Protein AF-A0A972WI49-F1 (afdb_monomer)

Radius of gyration: 17.25 Å; Cα contacts (8 Å, |Δi|>4): 19; chains: 1; bounding box: 39×34×53 Å

Foldseek 3Di:
DVVVVVVVVVVVVVLVVVLCVPVVPPDFPCPDPCRNVVVVVVSVVVVVVVVVVVVDDPDDPDDDD

pLDDT: mean 89.27, std 5.87, range [74.94, 98.0]

Mean predicted aligned error: 6.61 Å

Sequence (65 aa):
AYVVSRRERKKVEMLFAHLKRILKLDRLRLRGPTGAHDEFLLAATAQNLRKMAKVIPMAQPVPAS

Secondary structure (DSSP, 8-state):
-HHHHHHHHHHHHHHHHHHHHHH--SS----STTHHHHHHHHHHHHHHHHHHHHHSPPPPPPPP-

Solvent-accessible surface area (backbone atoms only — not comparable to full-atom values): 4030 Å² total; per-residue (Å²): 112,69,71,59,55,53,55,53,48,50,52,53,52,51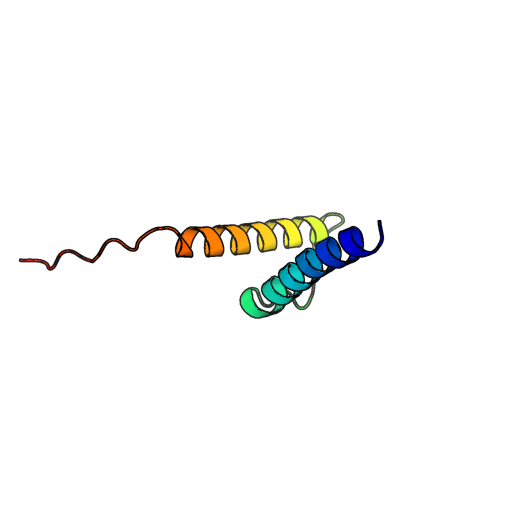,52,51,54,46,42,32,73,73,69,63,59,80,68,81,70,65,70,59,100,56,15,58,60,56,51,51,52,51,51,51,48,55,53,50,53,56,54,50,60,71,71,52,78,80,78,75,82,76,79,85,130

Structure (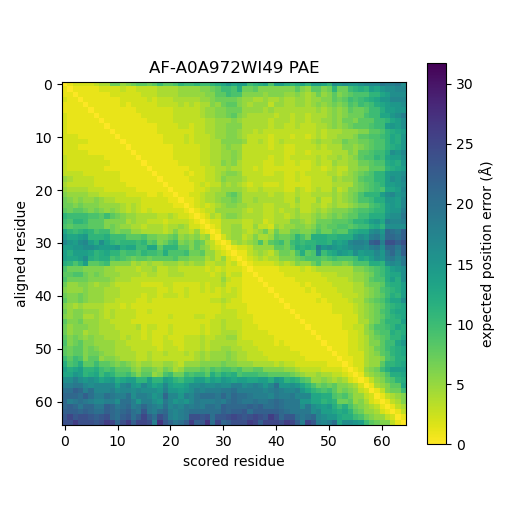mmCIF, N/CA/C/O backbone):
data_AF-A0A972WI49-F1
#
_entry.id   AF-A0A972WI49-F1
#
loop_
_atom_site.group_PDB
_atom_site.id
_atom_site.type_symbol
_atom_site.label_atom_id
_atom_site.label_alt_id
_atom_site.label_comp_id
_atom_site.label_asym_id
_atom_site.label_entity_id
_atom_site.label_seq_id
_atom_site.pdbx_PDB_ins_code
_atom_site.Cartn_x
_atom_site.Cartn_y
_atom_site.Cartn_z
_atom_site.occupancy
_atom_site.B_iso_or_equiv
_atom_site.auth_seq_id
_atom_site.auth_comp_id
_atom_site.auth_asym_id
_atom_site.auth_atom_id
_atom_site.pdbx_PDB_model_num
ATOM 1 N N . ALA A 1 1 ? 2.635 -21.261 -16.556 1.00 91.50 1 ALA A N 1
ATOM 2 C CA . ALA A 1 1 ? 3.196 -19.917 -16.281 1.00 91.50 1 ALA A CA 1
ATOM 3 C C . ALA A 1 1 ? 2.169 -18.782 -16.433 1.00 91.50 1 ALA A C 1
ATOM 5 O O . ALA A 1 1 ? 1.900 -18.093 -15.457 1.00 91.50 1 ALA A O 1
ATOM 6 N N . TYR A 1 2 ? 1.540 -18.603 -17.605 1.00 96.19 2 TYR A N 1
ATOM 7 C CA . TYR A 1 2 ? 0.629 -17.472 -17.873 1.00 96.19 2 TYR A CA 1
ATOM 8 C C . TYR A 1 2 ? -0.531 -17.314 -16.871 1.00 96.19 2 TYR A C 1
ATOM 10 O O . TYR A 1 2 ? -0.751 -16.225 -16.346 1.00 96.19 2 TYR A O 1
ATOM 18 N N . VAL A 1 3 ? -1.251 -18.400 -16.566 1.00 97.88 3 VAL A N 1
ATOM 19 C CA . VAL A 1 3 ? -2.410 -18.363 -15.652 1.00 97.88 3 VAL A CA 1
ATOM 20 C C . VAL A 1 3 ? -2.016 -17.898 -14.246 1.00 97.88 3 VAL A C 1
ATOM 22 O O . VAL A 1 3 ? -2.741 -17.116 -13.632 1.00 97.88 3 VAL A O 1
ATOM 25 N N . VAL A 1 4 ? -0.854 -18.336 -13.752 1.00 97.56 4 VAL A N 1
ATOM 26 C CA . VAL A 1 4 ? -0.315 -17.925 -12.446 1.00 97.56 4 VAL A CA 1
ATOM 27 C C . VAL A 1 4 ? 0.008 -16.431 -12.462 1.00 97.56 4 VAL A C 1
ATOM 29 O O . VAL A 1 4 ? -0.560 -15.685 -11.665 1.00 97.56 4 VAL A O 1
ATOM 32 N N . SER A 1 5 ? 0.773 -15.974 -13.459 1.00 97.56 5 SER A N 1
ATOM 33 C CA . SER A 1 5 ? 1.112 -14.553 -13.627 1.00 97.56 5 SER A CA 1
ATOM 34 C C . SER A 1 5 ? -0.132 -13.658 -13.730 1.00 97.56 5 SER A C 1
ATOM 36 O O . SER A 1 5 ? -0.186 -12.581 -13.137 1.00 97.56 5 SER A O 1
ATOM 38 N N . ARG A 1 6 ? -1.185 -14.104 -14.432 1.00 98.00 6 ARG A N 1
ATOM 39 C CA . ARG A 1 6 ? -2.464 -13.377 -14.515 1.00 98.00 6 ARG A CA 1
ATOM 40 C C . ARG A 1 6 ? -3.140 -13.235 -13.154 1.00 98.00 6 ARG A C 1
ATOM 42 O O . ARG A 1 6 ? -3.648 -12.159 -12.843 1.00 98.00 6 ARG A O 1
ATOM 49 N N . ARG A 1 7 ? -3.162 -14.300 -12.348 1.00 97.88 7 ARG A N 1
ATOM 50 C CA . ARG A 1 7 ? -3.752 -14.271 -10.999 1.00 97.88 7 ARG A CA 1
ATOM 51 C C . ARG A 1 7 ? -2.969 -13.349 -10.069 1.00 97.88 7 ARG A C 1
ATOM 53 O O . ARG A 1 7 ? -3.582 -12.586 -9.329 1.00 97.88 7 ARG A O 1
ATOM 60 N N . GLU A 1 8 ? -1.643 -13.393 -10.118 1.00 97.44 8 GLU A N 1
ATOM 61 C CA . GLU A 1 8 ? -0.771 -12.531 -9.311 1.00 97.44 8 GLU A CA 1
ATOM 62 C C . GLU A 1 8 ? -0.939 -11.058 -9.673 1.00 97.44 8 GLU A C 1
ATOM 64 O O . GLU A 1 8 ? -1.159 -10.228 -8.792 1.00 97.44 8 GLU A O 1
ATOM 69 N N . ARG A 1 9 ? -0.965 -10.738 -10.969 1.00 97.75 9 ARG A N 1
ATOM 70 C CA . ARG A 1 9 ? -1.194 -9.368 -11.436 1.00 97.75 9 ARG A CA 1
ATOM 71 C C . ARG A 1 9 ? -2.541 -8.825 -10.983 1.00 97.75 9 ARG A C 1
ATOM 73 O O . ARG A 1 9 ? -2.594 -7.720 -10.460 1.00 97.75 9 ARG A O 1
ATOM 80 N N . LYS A 1 10 ? -3.602 -9.634 -11.071 1.00 97.88 10 LYS A N 1
ATOM 81 C CA . LYS A 1 10 ? -4.930 -9.246 -10.578 1.00 97.88 10 LYS A CA 1
ATOM 82 C C . LYS A 1 10 ? -4.909 -8.893 -9.087 1.00 97.88 10 LYS A C 1
ATOM 84 O O . LYS A 1 10 ? -5.596 -7.963 -8.675 1.00 97.88 10 LYS A O 1
ATOM 89 N N . LYS A 1 11 ? -4.120 -9.597 -8.264 1.00 95.12 11 LYS A N 1
ATOM 90 C CA . LYS A 1 11 ? -3.965 -9.251 -6.838 1.00 95.12 11 LYS A CA 1
ATOM 91 C C . LYS A 1 11 ? -3.330 -7.868 -6.676 1.00 95.12 11 LYS A C 1
ATOM 93 O O . LYS A 1 11 ? -3.841 -7.065 -5.901 1.00 95.12 11 LYS A O 1
ATOM 98 N N . VAL A 1 12 ? -2.265 -7.581 -7.425 1.00 93.00 12 VAL A N 1
ATOM 99 C CA . VAL A 1 12 ? -1.581 -6.278 -7.396 1.00 93.00 12 VAL A CA 1
ATOM 100 C C . VAL A 1 12 ? -2.502 -5.158 -7.892 1.00 93.00 12 VAL A C 1
ATOM 102 O O . VAL A 1 12 ? -2.665 -4.155 -7.203 1.00 93.00 12 VAL A O 1
ATOM 105 N N . GLU A 1 13 ? -3.176 -5.350 -9.027 1.00 96.19 13 GLU A N 1
ATOM 106 C CA . GLU A 1 13 ? -4.137 -4.393 -9.597 1.00 96.19 13 GLU A CA 1
ATOM 107 C C . GLU A 1 13 ? -5.241 -4.034 -8.591 1.00 96.19 13 GLU A C 1
ATOM 109 O O . GLU A 1 13 ? -5.546 -2.858 -8.381 1.00 96.19 13 GLU A O 1
ATOM 114 N N . MET A 1 14 ? -5.794 -5.037 -7.902 1.00 95.69 14 MET A N 1
ATOM 115 C CA . MET A 1 14 ? -6.817 -4.824 -6.878 1.00 95.69 14 MET A CA 1
ATOM 116 C C . MET A 1 14 ? -6.285 -4.081 -5.648 1.00 95.69 14 MET A C 1
ATOM 118 O O . MET A 1 14 ? -7.006 -3.257 -5.081 1.00 95.69 14 MET A O 1
ATOM 122 N N . LEU A 1 15 ? -5.041 -4.337 -5.228 1.00 90.25 15 LEU A N 1
ATOM 123 C CA . LEU A 1 15 ? -4.415 -3.582 -4.140 1.00 90.25 15 LEU A CA 1
ATOM 124 C C . LEU A 1 15 ? -4.279 -2.106 -4.522 1.00 90.25 15 LEU A C 1
ATOM 126 O O . LEU A 1 15 ? -4.723 -1.254 -3.754 1.00 90.25 15 LEU A O 1
ATOM 130 N N . PHE A 1 16 ? -3.782 -1.806 -5.723 1.00 90.81 16 PHE A N 1
ATOM 131 C CA . PHE A 1 16 ? -3.667 -0.434 -6.229 1.00 90.81 16 PHE A CA 1
ATOM 132 C C . PHE A 1 16 ? -5.022 0.272 -6.348 1.00 90.81 16 PHE A C 1
ATOM 134 O O . PHE A 1 16 ? -5.154 1.419 -5.923 1.00 90.81 16 PHE A O 1
ATOM 141 N N . ALA A 1 17 ? -6.049 -0.407 -6.864 1.00 93.69 17 ALA A N 1
ATOM 142 C CA . ALA A 1 17 ? -7.402 0.146 -6.934 1.00 93.69 17 ALA A CA 1
ATOM 143 C C . ALA A 1 17 ? -7.946 0.506 -5.539 1.00 93.69 17 ALA A C 1
ATOM 145 O O . ALA A 1 17 ? -8.583 1.544 -5.349 1.00 93.69 17 ALA A O 1
ATOM 146 N N . HIS A 1 18 ? -7.659 -0.332 -4.542 1.00 91.62 18 HIS A N 1
ATOM 147 C CA . HIS A 1 18 ? -8.075 -0.112 -3.163 1.00 91.62 18 HIS A CA 1
ATOM 148 C C . HIS A 1 18 ? -7.312 1.049 -2.503 1.00 91.62 18 HIS A C 1
ATOM 150 O O . HIS A 1 18 ? -7.942 1.853 -1.813 1.00 91.62 18 HIS A O 1
ATOM 156 N N . LEU A 1 19 ? -6.000 1.177 -2.742 1.00 90.69 19 LEU A N 1
ATOM 157 C CA . LEU A 1 19 ? -5.209 2.321 -2.270 1.00 90.69 19 LEU A CA 1
ATOM 158 C C . LEU A 1 19 ? -5.771 3.641 -2.815 1.00 90.69 19 LEU A C 1
ATOM 160 O O . LEU A 1 19 ? -6.048 4.546 -2.030 1.00 90.69 19 LEU A O 1
ATOM 164 N N . LYS A 1 20 ? -6.044 3.722 -4.123 1.00 92.06 20 LYS A N 1
ATOM 165 C CA . LYS A 1 20 ? -6.656 4.909 -4.748 1.00 92.06 20 LYS A CA 1
ATOM 166 C C . LYS A 1 20 ? -8.014 5.243 -4.134 1.00 92.06 20 LYS A C 1
ATOM 168 O O . LYS A 1 20 ? -8.229 6.353 -3.668 1.00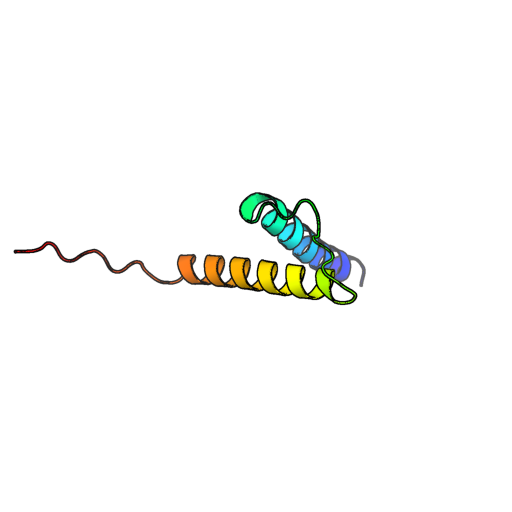 92.06 20 LYS A O 1
ATOM 173 N N . ARG A 1 21 ? -8.919 4.262 -4.043 1.00 92.88 21 ARG A N 1
ATOM 174 C CA . ARG A 1 21 ? -10.291 4.500 -3.564 1.00 92.88 21 ARG A CA 1
ATOM 175 C C . ARG A 1 21 ? -10.367 4.943 -2.102 1.00 92.88 21 ARG A C 1
ATOM 177 O O . ARG A 1 21 ? -11.251 5.721 -1.764 1.00 92.88 21 ARG A O 1
ATOM 184 N N . ILE A 1 22 ? -9.515 4.402 -1.228 1.00 89.12 22 ILE A N 1
ATOM 185 C CA . ILE A 1 22 ? -9.642 4.621 0.224 1.00 89.12 22 ILE A CA 1
ATOM 186 C C . ILE A 1 22 ? -8.672 5.658 0.748 1.00 89.12 22 ILE A C 1
ATOM 188 O O . ILE A 1 22 ? -9.060 6.477 1.574 1.00 89.12 22 ILE A O 1
ATOM 192 N N . LEU A 1 23 ? -7.430 5.626 0.276 1.00 87.25 23 LEU A N 1
ATOM 193 C CA . LEU A 1 23 ? -6.398 6.552 0.727 1.00 87.25 23 LEU A CA 1
ATOM 194 C C . LEU A 1 23 ? -6.276 7.768 -0.195 1.00 87.25 23 LEU A C 1
ATOM 196 O O . LEU A 1 23 ? -5.453 8.633 0.077 1.00 87.25 23 LEU A O 1
ATOM 200 N N . LYS A 1 24 ? -7.089 7.844 -1.264 1.00 88.56 24 LYS A N 1
ATOM 201 C CA . LYS A 1 24 ? -7.051 8.919 -2.272 1.00 88.56 24 LYS A CA 1
ATOM 202 C C . LYS A 1 24 ? -5.641 9.112 -2.838 1.00 88.56 24 LYS A C 1
ATOM 204 O O . LYS A 1 24 ? -5.185 10.230 -3.066 1.00 88.56 24 LYS A O 1
ATOM 209 N N . LEU A 1 25 ? -4.937 7.990 -3.026 1.00 88.62 25 LEU A N 1
ATOM 210 C CA . LEU A 1 25 ? -3.567 7.945 -3.535 1.00 88.62 25 LEU A CA 1
ATOM 211 C C . LEU A 1 25 ? -3.546 8.146 -5.061 1.00 88.62 25 LEU A C 1
ATOM 213 O O . LEU A 1 25 ? -3.146 7.261 -5.818 1.00 88.62 25 LEU A O 1
ATOM 217 N N . ASP A 1 26 ? -4.042 9.297 -5.513 1.00 85.19 26 ASP A N 1
ATOM 218 C CA . ASP A 1 26 ? -4.190 9.627 -6.935 1.00 85.19 26 ASP A CA 1
ATOM 219 C C . ASP A 1 26 ? -2.911 10.227 -7.532 1.00 85.19 26 ASP A C 1
ATOM 221 O O . ASP A 1 26 ? -2.661 10.107 -8.732 1.00 85.19 26 ASP A O 1
ATOM 225 N N . ARG A 1 27 ? -2.071 10.846 -6.695 1.00 86.56 27 ARG A N 1
ATOM 226 C CA . ARG A 1 27 ? -0.788 11.432 -7.086 1.00 86.56 27 ARG A CA 1
ATOM 227 C C . ARG A 1 27 ? 0.239 11.200 -5.993 1.00 86.56 27 ARG A C 1
ATOM 229 O O . ARG A 1 27 ? -0.046 11.488 -4.837 1.00 86.56 27 ARG A O 1
ATOM 236 N N . LEU A 1 28 ? 1.429 10.760 -6.393 1.00 85.44 28 LEU A N 1
ATOM 237 C CA . LEU A 1 28 ? 2.544 10.634 -5.468 1.00 85.44 28 LEU A CA 1
ATOM 238 C C . LEU A 1 28 ? 3.164 12.005 -5.174 1.00 85.44 28 LEU A C 1
ATOM 240 O O . LEU A 1 28 ? 3.487 12.776 -6.085 1.00 85.44 28 LEU A O 1
ATOM 244 N N . ARG A 1 29 ? 3.348 12.308 -3.896 1.00 81.62 29 ARG A N 1
ATOM 245 C CA . ARG A 1 29 ? 4.103 13.442 -3.373 1.00 81.62 29 ARG A CA 1
ATOM 246 C C . ARG A 1 29 ? 5.571 13.043 -3.284 1.00 81.62 29 ARG A C 1
ATOM 248 O O . ARG A 1 29 ? 6.066 12.635 -2.238 1.00 81.62 29 ARG A O 1
ATOM 255 N N . LEU A 1 30 ? 6.284 13.223 -4.390 1.00 84.25 30 LEU A N 1
ATOM 256 C CA . LEU A 1 30 ? 7.715 12.933 -4.493 1.00 84.25 30 LEU A CA 1
ATOM 257 C C . LEU A 1 30 ? 8.544 13.946 -3.680 1.00 84.25 30 LEU A C 1
ATOM 259 O O . LEU A 1 30 ? 9.077 14.918 -4.212 1.00 84.25 30 LEU A O 1
ATOM 263 N N . ARG A 1 31 ? 8.615 13.753 -2.359 1.00 83.44 31 ARG A N 1
ATOM 264 C CA . ARG A 1 31 ? 9.461 14.533 -1.446 1.00 83.44 31 ARG A CA 1
ATOM 265 C C . ARG A 1 31 ? 10.877 13.950 -1.433 1.00 83.44 31 ARG A C 1
ATOM 267 O O . ARG A 1 31 ? 11.242 13.226 -0.518 1.00 83.44 31 ARG A O 1
ATOM 274 N N . GLY A 1 32 ? 11.659 14.256 -2.468 1.00 83.19 32 GLY A N 1
ATOM 275 C CA . GLY A 1 32 ? 13.038 13.775 -2.612 1.00 83.19 32 GLY A CA 1
ATOM 276 C C . GLY A 1 32 ? 13.157 12.398 -3.288 1.00 83.19 32 GLY A C 1
ATOM 277 O O . GLY A 1 32 ? 12.149 11.840 -3.729 1.00 83.19 32 GLY A O 1
ATOM 278 N N . PRO A 1 33 ? 14.383 11.846 -3.399 1.00 84.38 33 PRO A N 1
ATOM 279 C CA . PRO A 1 33 ? 14.678 10.656 -4.208 1.00 84.38 33 PRO A CA 1
ATOM 280 C C . PRO A 1 33 ? 13.952 9.383 -3.745 1.00 84.38 33 PRO A C 1
ATOM 282 O O . PRO A 1 33 ? 13.740 8.478 -4.547 1.00 84.38 33 PRO A O 1
ATOM 285 N N . THR A 1 34 ? 13.523 9.321 -2.482 1.00 86.56 34 THR A N 1
ATOM 286 C CA . THR A 1 34 ? 12.785 8.184 -1.907 1.00 86.56 34 THR A CA 1
ATOM 287 C C . THR A 1 34 ? 11.273 8.405 -1.842 1.00 86.56 34 THR A C 1
ATOM 289 O O . THR A 1 34 ? 10.541 7.488 -1.478 1.00 86.56 34 THR A O 1
ATOM 292 N N . GLY A 1 35 ? 10.768 9.583 -2.230 1.00 86.25 35 GLY A N 1
ATOM 293 C CA . GLY A 1 35 ? 9.397 10.003 -1.921 1.00 86.25 35 GLY A CA 1
ATOM 294 C C . GLY A 1 35 ? 8.304 9.038 -2.396 1.00 86.25 35 GLY A C 1
ATOM 295 O O . GLY A 1 35 ? 7.335 8.813 -1.677 1.00 86.25 35 GLY A O 1
ATOM 296 N N . ALA A 1 36 ? 8.479 8.407 -3.563 1.00 89.69 36 ALA A N 1
ATOM 297 C CA . ALA A 1 36 ? 7.543 7.391 -4.050 1.00 89.69 36 ALA A CA 1
ATOM 298 C C . ALA A 1 36 ? 7.512 6.144 -3.151 1.00 89.69 36 ALA A C 1
ATOM 300 O O . ALA A 1 36 ? 6.438 5.635 -2.837 1.00 89.69 36 ALA A O 1
ATOM 301 N N . HIS A 1 37 ? 8.684 5.647 -2.750 1.00 90.06 37 HIS A N 1
ATOM 302 C CA . HIS A 1 37 ? 8.807 4.466 -1.899 1.00 90.06 37 HIS A CA 1
ATOM 303 C C . HIS A 1 37 ? 8.123 4.696 -0.550 1.00 90.06 37 HIS A C 1
ATOM 305 O O . HIS A 1 37 ? 7.304 3.882 -0.122 1.00 90.06 37 HIS A O 1
ATOM 311 N N . ASP A 1 38 ? 8.406 5.834 0.078 1.00 89.56 38 ASP A N 1
ATOM 312 C CA . ASP A 1 38 ? 7.907 6.153 1.416 1.00 89.56 38 ASP A CA 1
ATOM 313 C C . ASP A 1 38 ? 6.383 6.315 1.422 1.00 89.56 38 ASP A C 1
ATOM 315 O O . ASP A 1 38 ? 5.688 5.849 2.327 1.00 89.56 38 ASP A O 1
ATOM 319 N N . GLU A 1 39 ? 5.837 6.906 0.363 1.00 90.75 39 GLU A N 1
ATOM 320 C CA . GLU A 1 39 ? 4.399 7.066 0.206 1.00 90.75 39 GLU A CA 1
ATOM 321 C C . GLU A 1 39 ? 3.680 5.736 -0.049 1.00 90.75 39 GLU A C 1
ATOM 323 O O . GLU A 1 39 ? 2.626 5.485 0.544 1.00 90.75 39 GLU A O 1
ATOM 328 N N . PHE A 1 40 ? 4.261 4.835 -0.851 1.00 90.06 40 PHE A N 1
ATOM 329 C CA . PHE A 1 40 ? 3.726 3.480 -1.000 1.00 90.06 40 PHE A CA 1
ATOM 330 C C . PHE A 1 40 ? 3.810 2.678 0.298 1.00 90.06 40 PHE A C 1
ATOM 332 O O . PHE A 1 40 ? 2.859 1.965 0.626 1.00 90.06 40 PHE A O 1
ATOM 339 N N . LEU A 1 41 ? 4.902 2.808 1.052 1.00 92.06 41 LEU A N 1
ATOM 340 C CA . LEU A 1 41 ? 5.073 2.136 2.336 1.00 92.06 41 LEU A CA 1
ATOM 341 C C . LEU A 1 41 ? 4.012 2.596 3.344 1.00 92.06 41 LEU A C 1
ATOM 343 O O . LEU A 1 41 ? 3.363 1.768 3.993 1.00 92.06 41 LEU A O 1
ATOM 347 N N . LEU A 1 42 ? 3.772 3.905 3.431 1.00 92.25 42 LEU A N 1
ATOM 348 C CA . LEU A 1 42 ? 2.737 4.466 4.295 1.00 92.25 42 LEU A CA 1
ATOM 349 C C . LEU A 1 42 ? 1.334 4.021 3.856 1.00 92.25 42 LEU A C 1
ATOM 351 O O . LEU A 1 42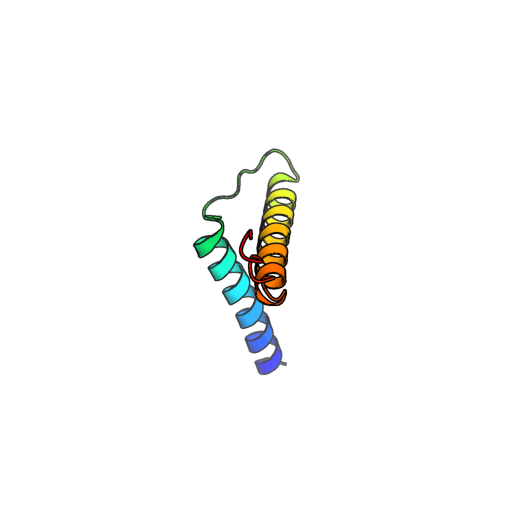 ? 0.523 3.607 4.688 1.00 92.25 42 LEU A O 1
ATOM 355 N N . ALA A 1 43 ? 1.058 4.039 2.550 1.00 92.56 43 ALA A N 1
ATOM 356 C CA . ALA A 1 43 ? -0.221 3.607 1.999 1.00 92.56 43 ALA A CA 1
ATOM 357 C C . ALA A 1 43 ? -0.489 2.111 2.261 1.00 92.56 43 ALA A C 1
ATOM 359 O O 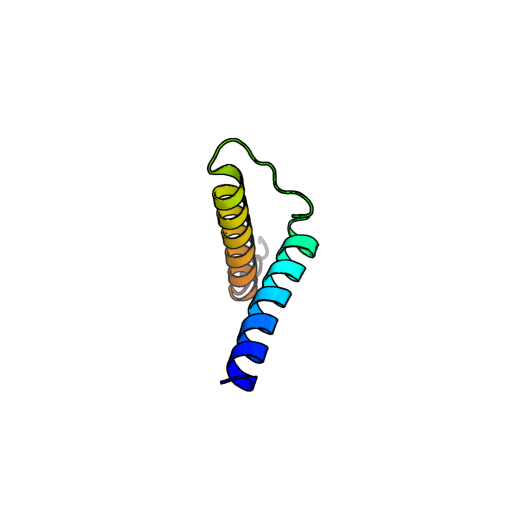. ALA A 1 43 ? -1.584 1.732 2.689 1.00 92.56 43 ALA A O 1
ATOM 360 N N . ALA A 1 44 ? 0.520 1.257 2.075 1.00 92.19 44 ALA A N 1
ATOM 361 C CA . ALA A 1 44 ? 0.449 -0.165 2.399 1.00 92.19 44 ALA A CA 1
ATOM 362 C C . ALA A 1 44 ? 0.214 -0.393 3.901 1.00 92.19 44 ALA A C 1
ATOM 364 O O . ALA A 1 44 ? -0.630 -1.210 4.277 1.00 92.19 44 ALA A O 1
ATOM 365 N N . THR A 1 45 ? 0.893 0.375 4.757 1.00 94.31 45 THR A N 1
ATOM 366 C CA . THR A 1 45 ? 0.726 0.319 6.216 1.00 94.31 45 THR A CA 1
ATOM 367 C C . THR A 1 45 ? -0.711 0.650 6.615 1.00 94.31 45 THR A C 1
ATOM 369 O O . THR A 1 45 ? -1.371 -0.162 7.265 1.00 94.31 45 THR A O 1
ATOM 372 N N . ALA A 1 46 ? -1.254 1.778 6.146 1.00 92.62 46 ALA A N 1
ATOM 373 C CA . ALA A 1 46 ? -2.641 2.167 6.403 1.00 92.62 46 ALA A CA 1
ATOM 374 C C . ALA A 1 46 ? -3.652 1.116 5.905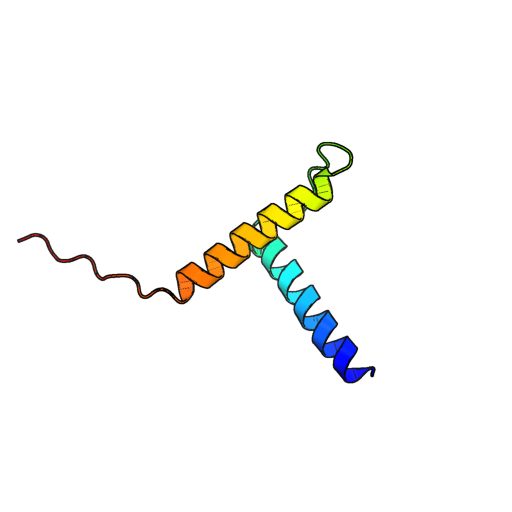 1.00 92.62 46 ALA A C 1
ATOM 376 O O . ALA A 1 46 ? -4.626 0.793 6.592 1.00 92.62 46 ALA A O 1
ATOM 377 N N . GLN A 1 47 ? -3.414 0.527 4.728 1.00 91.12 47 GLN A N 1
ATOM 378 C CA . GLN A 1 47 ? -4.271 -0.531 4.194 1.00 91.12 47 GLN A CA 1
ATOM 379 C C . GLN A 1 47 ? -4.231 -1.804 5.054 1.00 91.12 47 GLN A C 1
ATOM 381 O O . GLN A 1 47 ? -5.276 -2.429 5.265 1.00 91.12 47 GLN A O 1
ATOM 386 N N . ASN A 1 48 ? -3.055 -2.191 5.551 1.00 90.31 48 ASN A N 1
ATOM 387 C CA . ASN A 1 48 ? -2.889 -3.353 6.423 1.00 90.31 48 ASN A CA 1
ATOM 388 C C . ASN A 1 48 ? -3.571 -3.138 7.777 1.00 90.31 48 ASN A C 1
ATOM 390 O O . ASN A 1 48 ? -4.342 -3.999 8.198 1.00 90.31 48 ASN A O 1
ATOM 394 N N . LEU A 1 49 ? -3.397 -1.965 8.395 1.00 92.69 49 LEU A N 1
ATOM 395 C CA . LEU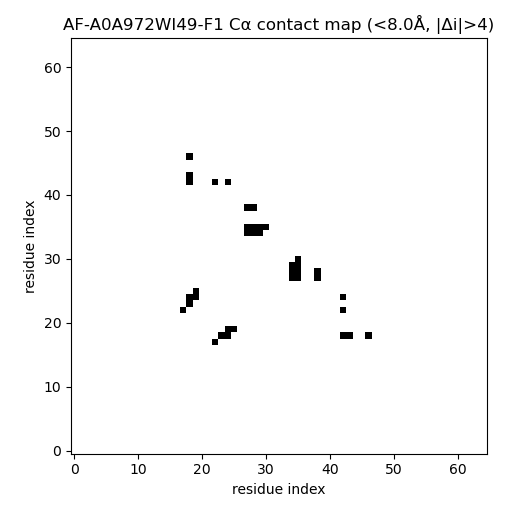 A 1 49 ? -4.110 -1.583 9.620 1.00 92.69 49 LEU A CA 1
ATOM 396 C C . LEU A 1 49 ? -5.630 -1.673 9.433 1.00 92.69 49 LEU A C 1
ATOM 398 O O . LEU A 1 49 ? -6.327 -2.272 10.250 1.00 92.69 49 LEU A O 1
ATOM 402 N N . ARG A 1 50 ? -6.155 -1.175 8.305 1.00 90.38 50 ARG A N 1
ATOM 403 C CA . ARG A 1 50 ? -7.588 -1.270 7.994 1.00 90.38 50 ARG A CA 1
ATOM 404 C C . ARG A 1 50 ? -8.073 -2.712 7.830 1.00 90.38 50 ARG A C 1
ATOM 406 O O . ARG A 1 50 ? -9.211 -3.007 8.183 1.00 90.38 50 ARG A O 1
ATOM 413 N N . LYS A 1 51 ? -7.263 -3.609 7.258 1.00 88.94 51 LYS A N 1
ATOM 414 C CA . LYS A 1 51 ? -7.607 -5.040 7.181 1.00 88.94 51 LYS A CA 1
ATOM 415 C C . LYS A 1 51 ? -7.629 -5.669 8.574 1.00 88.94 51 LYS A C 1
ATOM 417 O O . LYS A 1 51 ? -8.572 -6.394 8.867 1.00 88.94 51 LYS A O 1
ATOM 422 N N . MET A 1 52 ? -6.651 -5.352 9.424 1.00 91.06 52 MET A N 1
ATOM 423 C CA . MET A 1 52 ? -6.603 -5.846 10.804 1.00 91.06 52 MET A CA 1
ATOM 424 C C . MET A 1 52 ? -7.810 -5.375 11.622 1.00 91.06 52 MET A C 1
ATOM 426 O O . MET A 1 52 ? -8.472 -6.183 12.262 1.00 91.06 52 MET A O 1
ATOM 430 N N . ALA A 1 53 ? -8.192 -4.104 11.504 1.00 90.50 53 ALA A N 1
ATOM 431 C CA . ALA A 1 53 ? -9.369 -3.562 12.183 1.00 90.50 53 ALA A CA 1
ATOM 432 C C . ALA A 1 53 ? -10.689 -4.270 11.810 1.00 90.50 53 ALA A C 1
ATOM 434 O O . ALA A 1 53 ? -11.644 -4.213 12.571 1.00 90.50 53 ALA A O 1
ATOM 435 N N . LYS A 1 54 ? -10.762 -4.942 10.651 1.00 87.69 54 LYS A N 1
ATOM 436 C CA . LYS A 1 54 ? -11.945 -5.723 10.249 1.00 87.69 54 LYS A CA 1
ATOM 437 C C . LYS A 1 54 ? -11.995 -7.125 10.847 1.00 87.69 54 LYS A C 1
ATOM 439 O O . LYS A 1 54 ? -13.075 -7.702 10.887 1.00 87.69 54 LYS A O 1
ATOM 444 N N . VAL A 1 55 ? -10.846 -7.698 11.205 1.00 89.06 55 VAL A N 1
ATOM 445 C CA . VAL A 1 55 ? -10.777 -9.055 11.775 1.00 89.06 55 VAL A CA 1
ATOM 446 C C . VAL A 1 55 ? -10.815 -9.039 13.297 1.00 89.06 55 VAL A C 1
ATOM 448 O O . VAL A 1 55 ? -11.167 -10.046 13.899 1.00 89.06 55 VAL A O 1
ATOM 451 N N . ILE A 1 56 ? -10.473 -7.907 13.916 1.00 85.25 56 ILE A N 1
ATOM 452 C CA . ILE A 1 56 ? -10.583 -7.720 15.360 1.00 85.25 56 ILE A CA 1
ATOM 453 C C . ILE A 1 56 ? -12.074 -7.556 15.708 1.00 85.25 56 ILE A C 1
ATOM 455 O O . ILE A 1 56 ? -12.705 -6.624 15.203 1.00 85.25 56 ILE A O 1
ATOM 459 N N . PRO A 1 57 ? -12.656 -8.428 16.554 1.00 79.88 57 PR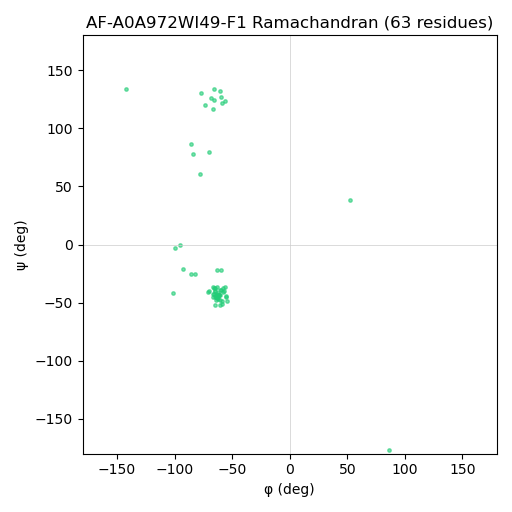O A N 1
ATOM 460 C CA . PRO A 1 57 ? -14.011 -8.238 17.055 1.00 79.88 57 PRO A CA 1
ATOM 461 C C . PRO A 1 57 ? -14.085 -6.916 17.820 1.00 79.88 57 PRO A C 1
ATOM 463 O O . PRO A 1 57 ? -13.290 -6.681 18.729 1.00 79.88 57 PRO A O 1
ATOM 466 N N . MET A 1 58 ? -15.029 -6.044 17.463 1.00 76.38 58 MET A N 1
ATOM 467 C CA . MET A 1 58 ? -15.288 -4.849 18.265 1.00 76.38 58 MET A CA 1
ATOM 468 C C . MET A 1 58 ? -15.846 -5.296 19.615 1.00 76.38 58 MET A C 1
ATOM 470 O O . MET A 1 58 ? -16.917 -5.904 19.666 1.00 76.38 58 MET A O 1
ATOM 474 N N . ALA A 1 59 ? -15.116 -5.015 20.697 1.00 74.94 59 ALA A N 1
ATOM 475 C CA . ALA A 1 59 ? -15.644 -5.176 22.044 1.00 74.94 59 ALA A CA 1
ATOM 476 C C . ALA A 1 59 ? -16.921 -4.335 22.149 1.00 74.94 59 ALA A C 1
ATOM 478 O O . ALA A 1 59 ? -16.903 -3.140 21.840 1.00 74.94 59 ALA A O 1
ATOM 479 N N . GLN A 1 60 ? -18.038 -4.965 22.516 1.00 76.00 60 GLN A N 1
ATOM 480 C CA . GLN A 1 60 ? -19.267 -4.212 22.720 1.00 76.00 60 GLN A CA 1
ATOM 481 C C . GLN A 1 60 ? -19.070 -3.276 23.916 1.00 76.00 60 GLN A C 1
ATOM 483 O O . GLN A 1 60 ? -18.525 -3.716 24.933 1.00 76.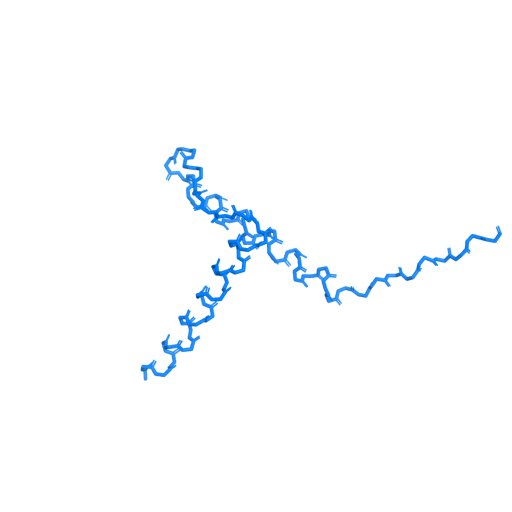00 60 GLN A O 1
ATOM 488 N N . PRO A 1 61 ? -19.467 -1.997 23.804 1.00 79.88 61 PRO A N 1
ATOM 489 C CA . PRO A 1 61 ? -19.406 -1.095 24.938 1.00 79.88 61 PRO A CA 1
ATOM 490 C C . PRO A 1 61 ? -20.268 -1.679 26.059 1.00 79.88 61 PRO A C 1
ATOM 492 O O . PRO A 1 61 ? -21.454 -1.940 25.863 1.00 79.88 61 PRO A O 1
ATOM 495 N N . VAL A 1 62 ? -19.655 -1.924 27.218 1.00 80.50 62 VAL A N 1
ATOM 496 C CA . VAL A 1 62 ? -20.398 -2.305 28.419 1.00 80.50 62 VAL A CA 1
ATOM 497 C C . VAL A 1 62 ? -21.267 -1.112 28.829 1.00 80.50 62 VAL A C 1
ATOM 499 O O . VAL A 1 62 ? -20.731 -0.009 28.965 1.00 80.50 62 VAL A O 1
ATOM 502 N N . PRO A 1 63 ? -22.595 -1.279 28.963 1.00 80.38 63 PRO A N 1
ATOM 503 C CA . PRO A 1 63 ? -23.452 -0.195 29.416 1.00 80.38 63 PRO A CA 1
ATOM 504 C C . PRO A 1 63 ? -23.007 0.234 30.816 1.00 80.38 63 PRO A C 1
ATOM 506 O O . PRO A 1 63 ? -22.766 -0.610 31.679 1.00 80.38 63 PRO A O 1
ATOM 509 N N . ALA A 1 64 ? -22.852 1.543 31.014 1.00 78.50 64 ALA A N 1
ATOM 510 C CA . ALA A 1 64 ? -22.586 2.101 32.332 1.00 78.50 64 ALA A CA 1
ATOM 511 C C . ALA A 1 64 ? -23.839 1.921 33.200 1.00 78.50 64 ALA A C 1
ATOM 513 O O . ALA A 1 64 ? -24.932 2.299 32.770 1.00 78.50 64 ALA A O 1
ATOM 514 N N . SER A 1 65 ? -23.661 1.298 34.367 1.00 80.75 65 SER A N 1
ATOM 515 C CA . SER A 1 65 ? -24.696 1.131 35.394 1.00 80.75 65 SER A CA 1
ATOM 516 C C . SER A 1 65 ? -25.113 2.454 36.023 1.00 80.75 65 SER A C 1
ATOM 518 O O . SER A 1 65 ? -24.235 3.337 36.164 1.00 80.75 65 SER A O 1
#